Protein AF-A0A0Q7TC09-F1 (afdb_monomer_lite)

pLDDT: mean 82.03, std 20.46, range [34.38, 98.44]

Radius of gyration: 23.99 Å; chains: 1; bounding box: 70×62×37 Å

Sequence (111 aa):
MSHHWSTAVVAAWAIALPGLAQAEGWQYCLALSHAEQRAYVTNVAVERPGAEGAFSRLITEAGLEFDVVQCPRADDHLSLVVMRDYAMRYNNQVGMTVVRLPATGFAQAHR

Structure (mmCIF, N/CA/C/O backbone):
data_AF-A0A0Q7TC09-F1
#
_entry.id   AF-A0A0Q7TC09-F1
#
loop_
_atom_site.group_PDB
_atom_site.id
_atom_site.type_symbol
_atom_site.label_atom_id
_atom_site.label_alt_id
_atom_site.label_comp_id
_atom_site.label_asym_id
_atom_site.label_entity_id
_atom_site.label_seq_id
_atom_site.pdbx_PDB_ins_code
_atom_site.Cartn_x
_atom_site.Cartn_y
_atom_site.Cartn_z
_atom_site.occupancy
_atom_site.B_iso_or_equiv
_atom_site.auth_seq_id
_atom_site.auth_comp_id
_atom_site.auth_asym_id
_atom_site.auth_atom_id
_atom_site.pdbx_PDB_model_num
ATOM 1 N N . MET A 1 1 ? 60.690 48.846 -20.703 1.00 39.38 1 MET A N 1
ATOM 2 C CA . MET A 1 1 ? 59.712 48.613 -21.784 1.00 39.38 1 MET A CA 1
ATOM 3 C C . MET A 1 1 ? 59.244 47.173 -21.668 1.00 39.38 1 MET A C 1
ATOM 5 O O . MET A 1 1 ? 60.074 46.282 -21.741 1.00 39.38 1 MET A O 1
ATOM 9 N N . SER A 1 2 ? 57.954 47.020 -21.364 1.00 41.34 2 SER A N 1
ATOM 10 C CA . SER A 1 2 ? 57.070 45.865 -21.605 1.00 41.34 2 SER A CA 1
ATOM 11 C C . SER A 1 2 ? 57.551 44.461 -21.192 1.00 41.34 2 SER A C 1
ATOM 13 O O . SER A 1 2 ? 58.241 43.784 -21.944 1.00 41.34 2 SER A O 1
ATOM 15 N N . HIS A 1 3 ? 57.083 43.968 -20.040 1.00 39.66 3 HIS A N 1
ATOM 16 C CA . HIS A 1 3 ? 57.039 42.531 -19.752 1.00 39.66 3 HIS A CA 1
ATOM 17 C C . HIS A 1 3 ? 55.749 41.957 -20.351 1.00 39.66 3 HIS A C 1
ATOM 19 O O . HIS A 1 3 ? 54.652 42.382 -19.995 1.00 39.66 3 HIS A O 1
ATOM 25 N N . HIS A 1 4 ? 55.878 41.029 -21.296 1.00 51.50 4 HIS A N 1
ATOM 26 C CA . HIS A 1 4 ? 54.754 40.402 -21.986 1.00 51.50 4 HIS A CA 1
ATOM 27 C C . HIS A 1 4 ? 54.229 39.234 -21.139 1.00 51.50 4 HIS A C 1
ATOM 29 O O . HIS A 1 4 ? 54.839 38.167 -21.087 1.00 51.50 4 HIS A O 1
ATOM 35 N N . TRP A 1 5 ? 53.111 39.444 -20.445 1.00 48.00 5 TRP A N 1
ATOM 36 C CA . TRP A 1 5 ? 52.365 38.380 -19.777 1.00 48.00 5 TRP A CA 1
ATOM 37 C C . TRP A 1 5 ? 51.763 37.432 -20.819 1.00 48.00 5 TRP A C 1
ATOM 39 O O . TRP A 1 5 ? 50.906 37.833 -21.601 1.00 48.00 5 TRP A O 1
ATOM 49 N N . SER A 1 6 ? 52.199 36.171 -20.826 1.00 49.06 6 SER A N 1
ATOM 50 C CA . SER A 1 6 ? 51.513 35.092 -21.543 1.00 49.06 6 SER A CA 1
ATOM 51 C C . SER A 1 6 ? 50.675 34.306 -20.542 1.00 49.06 6 SER A C 1
ATOM 53 O O . SER A 1 6 ? 51.151 33.370 -19.906 1.00 49.06 6 SER A O 1
ATOM 55 N N . THR A 1 7 ? 49.425 34.720 -20.359 1.00 54.41 7 THR A N 1
ATOM 56 C CA . THR A 1 7 ? 48.413 33.939 -19.648 1.00 54.41 7 THR A CA 1
ATOM 57 C C . THR A 1 7 ? 47.880 32.863 -20.591 1.00 54.41 7 THR A C 1
ATOM 59 O O . THR A 1 7 ? 47.036 33.119 -21.446 1.00 54.41 7 THR A O 1
ATOM 62 N N . ALA A 1 8 ? 48.381 31.637 -20.451 1.00 53.41 8 ALA A N 1
ATOM 63 C CA . ALA A 1 8 ? 47.778 30.475 -21.091 1.00 53.41 8 ALA A CA 1
ATOM 64 C C . ALA A 1 8 ? 46.465 30.135 -20.365 1.00 53.41 8 ALA A C 1
ATOM 66 O O . ALA A 1 8 ? 46.467 29.520 -19.301 1.00 53.41 8 ALA A O 1
ATOM 67 N N . VAL A 1 9 ? 45.336 30.565 -20.927 1.00 57.56 9 VAL A N 1
ATOM 68 C CA . VAL 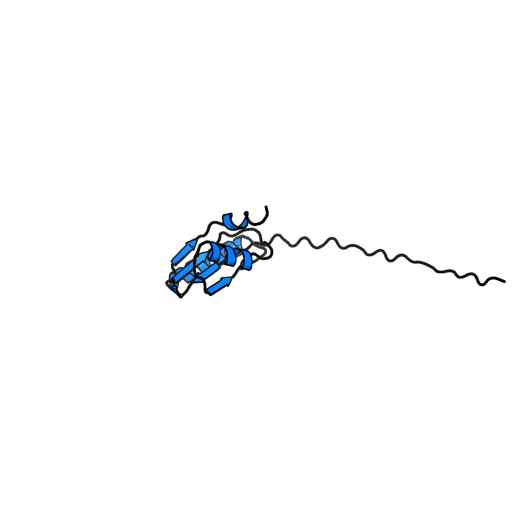A 1 9 ? 44.008 30.092 -20.521 1.00 57.56 9 VAL A CA 1
ATOM 69 C C . VAL A 1 9 ? 43.793 28.736 -21.187 1.00 57.56 9 VAL A C 1
ATOM 71 O O . VAL A 1 9 ? 43.439 28.667 -22.360 1.00 57.56 9 VAL A O 1
ATOM 74 N N . VAL A 1 10 ? 44.025 27.645 -20.457 1.00 58.75 10 VAL A N 1
ATOM 75 C CA . VAL A 1 10 ? 43.543 26.326 -20.882 1.00 58.75 10 VAL A CA 1
ATOM 76 C C . VAL A 1 10 ? 42.147 26.154 -20.299 1.00 58.75 10 VAL A C 1
ATOM 78 O O . VAL A 1 10 ? 41.972 25.968 -19.097 1.00 58.75 10 VAL A O 1
ATOM 81 N N . ALA A 1 11 ? 41.147 26.289 -21.168 1.00 60.06 11 ALA A N 1
ATOM 82 C CA . ALA A 1 11 ? 39.748 26.052 -20.859 1.00 60.06 11 ALA A CA 1
ATOM 83 C C . ALA A 1 11 ? 39.555 24.600 -20.391 1.00 60.06 11 ALA A C 1
ATOM 85 O O . ALA A 1 11 ? 39.752 23.655 -21.158 1.00 60.06 11 ALA A O 1
ATOM 86 N N . ALA A 1 12 ? 39.171 24.423 -19.128 1.00 59.38 12 ALA A N 1
ATOM 87 C CA . ALA A 1 12 ? 38.721 23.142 -18.610 1.00 59.38 12 ALA A CA 1
ATOM 88 C C . ALA A 1 12 ? 37.342 22.834 -19.209 1.00 59.38 12 ALA A C 1
ATOM 90 O O . ALA A 1 12 ? 36.338 23.442 -18.840 1.00 59.38 12 ALA A O 1
ATOM 91 N N . TRP A 1 13 ? 37.298 21.901 -20.158 1.00 60.00 13 TRP A N 1
ATOM 92 C CA . TRP A 1 13 ? 36.051 21.326 -20.647 1.00 60.00 13 TRP A CA 1
ATOM 93 C C . TRP A 1 13 ? 35.455 20.479 -19.524 1.00 60.00 13 T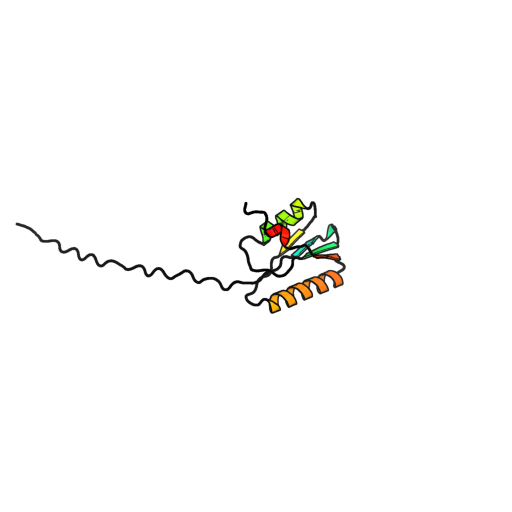RP A C 1
ATOM 95 O O . TRP A 1 13 ? 35.868 19.343 -19.300 1.00 60.00 13 TRP A O 1
ATOM 105 N N . ALA A 1 14 ? 34.503 21.046 -18.784 1.00 64.06 14 ALA A N 1
ATOM 106 C CA . ALA A 1 14 ? 33.639 20.264 -17.919 1.00 64.06 14 ALA A CA 1
ATOM 107 C C . ALA A 1 14 ? 32.833 19.322 -18.821 1.00 64.06 14 ALA A C 1
ATOM 109 O O . ALA A 1 14 ? 31.901 19.743 -19.507 1.00 64.06 14 ALA A O 1
ATOM 110 N N . ILE A 1 15 ? 33.234 18.052 -18.867 1.00 65.69 15 ILE A N 1
ATOM 111 C CA . ILE A 1 15 ? 32.422 16.990 -19.449 1.00 65.69 15 ILE A CA 1
ATOM 112 C C . ILE A 1 15 ? 31.167 16.929 -18.580 1.00 65.69 15 ILE A C 1
ATOM 114 O O . ILE A 1 15 ? 31.196 16.408 -17.466 1.00 65.69 15 ILE A O 1
ATOM 118 N N . ALA A 1 16 ? 30.079 17.525 -19.064 1.00 63.91 16 ALA A N 1
ATOM 119 C CA . ALA A 1 16 ? 28.757 17.294 -18.521 1.00 63.91 16 ALA A CA 1
ATOM 120 C C . ALA A 1 16 ? 28.448 15.813 -18.756 1.00 63.91 16 ALA A C 1
ATOM 122 O O . ALA A 1 16 ? 28.063 15.415 -19.855 1.00 63.91 16 ALA A O 1
ATOM 123 N N . LEU A 1 17 ? 28.701 14.983 -17.743 1.00 64.19 17 LEU A N 1
ATOM 124 C CA . LEU A 1 17 ? 28.199 13.619 -17.718 1.00 64.19 17 LEU A CA 1
ATOM 125 C C . LEU A 1 17 ? 26.673 13.738 -17.811 1.00 64.19 17 LEU A C 1
ATOM 127 O O . LEU A 1 17 ? 26.082 14.374 -16.931 1.00 64.19 17 LEU A O 1
ATOM 131 N N . PRO A 1 18 ? 26.021 13.205 -18.861 1.00 57.66 18 PRO A N 1
ATOM 132 C CA . PRO A 1 18 ? 24.573 13.121 -18.855 1.00 57.66 18 PRO A CA 1
ATOM 133 C C . PRO A 1 18 ? 24.190 12.366 -17.586 1.00 57.66 18 PRO A C 1
ATOM 135 O O . PRO A 1 18 ? 24.735 11.292 -17.314 1.00 57.66 18 PRO A O 1
ATOM 138 N N . GLY A 1 19 ? 23.331 12.988 -16.772 1.00 57.94 19 GLY A N 1
ATOM 139 C CA . GLY A 1 19 ? 22.815 12.378 -15.556 1.00 57.94 19 GLY A CA 1
ATOM 140 C C . GLY A 1 19 ? 22.366 10.970 -15.901 1.00 57.94 19 GLY A C 1
ATOM 141 O O . GLY A 1 19 ? 21.603 10.796 -16.851 1.00 57.94 19 GLY A O 1
ATOM 142 N N . LEU A 1 20 ? 22.919 9.982 -15.196 1.00 52.34 20 LEU A N 1
ATOM 143 C CA . LEU A 1 20 ? 22.499 8.595 -15.301 1.00 52.34 20 LEU A CA 1
ATOM 144 C C . LEU A 1 20 ? 20.979 8.607 -15.162 1.00 52.34 20 LEU A C 1
ATOM 146 O O . LEU A 1 20 ? 20.465 8.877 -14.077 1.00 52.34 20 LEU A O 1
ATOM 150 N N . ALA A 1 21 ? 20.275 8.416 -16.278 1.00 52.03 21 ALA A N 1
ATOM 151 C CA . ALA A 1 21 ? 18.852 8.168 -16.258 1.00 52.03 21 ALA A CA 1
ATOM 152 C C . ALA A 1 21 ? 18.692 6.973 -15.324 1.00 52.03 21 ALA A C 1
ATOM 154 O O . ALA A 1 21 ? 19.216 5.893 -15.607 1.00 52.03 21 ALA A O 1
ATOM 155 N N . GLN A 1 22 ? 18.111 7.219 -14.149 1.00 56.28 22 GLN A N 1
ATOM 156 C CA . GLN A 1 22 ? 17.838 6.153 -13.204 1.00 56.28 22 GLN A CA 1
ATOM 157 C C . GLN A 1 22 ? 17.016 5.120 -13.966 1.00 56.28 22 GLN A C 1
ATOM 159 O O . GLN A 1 22 ? 16.087 5.498 -14.685 1.00 56.28 22 GLN A O 1
ATOM 164 N N . ALA A 1 23 ? 17.397 3.845 -13.875 1.00 55.25 23 ALA A N 1
ATOM 165 C CA . ALA A 1 23 ? 16.520 2.782 -14.339 1.00 55.25 23 ALA A CA 1
ATOM 166 C C . ALA A 1 23 ? 15.133 3.059 -13.745 1.00 55.25 23 ALA A C 1
ATOM 168 O O . ALA A 1 23 ? 15.036 3.382 -12.559 1.00 55.25 23 ALA A O 1
ATOM 169 N N . GLU A 1 24 ? 14.094 3.051 -14.582 1.00 77.31 24 GLU A N 1
ATOM 170 C CA . GLU A 1 24 ? 12.729 3.261 -14.113 1.00 77.31 24 GLU A CA 1
ATOM 171 C C . GLU A 1 24 ? 12.398 2.130 -13.136 1.00 77.31 24 GLU A C 1
ATOM 173 O O . GLU A 1 24 ? 12.098 1.005 -13.537 1.00 77.31 24 GLU A O 1
ATOM 178 N N . GLY A 1 25 ? 12.542 2.420 -11.844 1.00 89.88 25 GLY A N 1
ATOM 179 C CA . GLY A 1 25 ? 12.207 1.498 -10.778 1.00 89.88 25 GLY A CA 1
ATOM 180 C C . GLY A 1 25 ? 10.701 1.287 -10.707 1.00 89.88 25 GLY A C 1
ATOM 181 O O . GLY A 1 25 ? 9.896 2.036 -11.267 1.00 89.88 25 GLY A O 1
ATOM 182 N N . TRP A 1 26 ? 10.306 0.269 -9.965 1.00 94.94 26 TRP A N 1
ATOM 183 C CA . TRP A 1 26 ? 8.921 -0.043 -9.658 1.00 94.94 26 TRP A CA 1
ATOM 184 C C . TRP A 1 26 ? 8.691 0.105 -8.167 1.00 94.94 26 TRP A C 1
ATOM 186 O O . TRP A 1 26 ? 9.575 -0.167 -7.358 1.00 94.94 26 TRP A O 1
ATOM 196 N N . GLN A 1 27 ? 7.482 0.503 -7.789 1.00 95.56 27 GLN A N 1
ATOM 197 C CA . GLN A 1 27 ? 7.088 0.632 -6.394 1.00 95.56 27 GLN A CA 1
ATOM 198 C C . GLN A 1 27 ? 5.617 0.282 -6.178 1.00 95.56 27 GLN A C 1
ATOM 200 O O . GLN A 1 27 ? 4.787 0.401 -7.081 1.00 95.56 27 GLN A O 1
ATOM 205 N N . TYR A 1 28 ? 5.277 -0.084 -4.949 1.00 96.31 28 TYR A N 1
ATOM 206 C CA . TYR A 1 28 ? 3.912 -0.022 -4.421 1.00 96.31 28 TYR A CA 1
ATOM 207 C C . TYR A 1 28 ? 3.962 0.659 -3.056 1.00 96.31 28 TYR A C 1
ATOM 209 O O . TYR A 1 28 ? 5.019 0.690 -2.434 1.00 96.31 28 TYR A O 1
ATOM 217 N N . CYS A 1 29 ? 2.837 1.180 -2.576 1.00 96.94 29 CYS A N 1
ATOM 218 C CA . CYS A 1 29 ? 2.728 1.697 -1.218 1.00 96.94 29 CYS A CA 1
ATOM 219 C C . CYS A 1 29 ? 1.744 0.862 -0.391 1.00 96.94 29 CYS A C 1
ATOM 221 O O . CYS A 1 29 ? 0.751 0.341 -0.909 1.00 96.94 29 CYS A O 1
ATOM 223 N N . LEU A 1 30 ? 2.056 0.732 0.895 1.00 97.06 30 LEU A N 1
ATOM 224 C CA . LEU A 1 30 ? 1.282 0.061 1.930 1.00 97.06 30 LEU A CA 1
ATOM 225 C C . LEU A 1 30 ? 1.132 1.026 3.106 1.00 97.06 30 LEU A C 1
ATOM 227 O O . LEU A 1 30 ? 2.127 1.584 3.562 1.00 97.06 30 LEU A O 1
ATOM 231 N N . ALA A 1 31 ? -0.083 1.178 3.617 1.00 97.56 31 ALA A N 1
ATOM 232 C CA . ALA A 1 31 ? -0.340 1.854 4.880 1.00 97.56 31 ALA A CA 1
ATOM 233 C C . ALA A 1 31 ? -1.059 0.909 5.833 1.00 97.56 31 ALA A C 1
ATOM 235 O O . ALA A 1 31 ? -1.984 0.203 5.425 1.00 97.56 31 ALA A O 1
ATOM 236 N N . LEU A 1 32 ? -0.628 0.889 7.089 1.00 97.12 32 LEU A N 1
ATOM 237 C CA . LEU A 1 32 ? -1.212 0.043 8.125 1.00 97.12 32 LEU A CA 1
ATOM 238 C C . LEU A 1 32 ? -2.009 0.894 9.100 1.00 97.12 32 LEU A C 1
ATOM 240 O O . LEU A 1 32 ? -1.535 1.944 9.510 1.00 97.12 32 LEU A O 1
ATOM 244 N N . SER A 1 33 ? -3.188 0.415 9.475 1.00 96.62 33 SER A N 1
ATOM 245 C CA . SER A 1 33 ? -4.029 0.969 10.530 1.00 96.62 33 SER A CA 1
ATOM 246 C C . SER A 1 33 ? -4.345 -0.139 11.517 1.00 96.62 33 SER A C 1
ATOM 248 O O . SER A 1 33 ? -5.234 -0.959 11.278 1.00 96.62 33 SER A O 1
ATOM 250 N N . HIS A 1 34 ? -3.588 -0.219 12.607 1.00 95.06 34 HIS A N 1
ATOM 251 C CA . HIS A 1 34 ? -3.792 -1.251 13.623 1.00 95.06 34 HIS A CA 1
ATOM 252 C C . HIS A 1 34 ? -5.101 -1.019 14.386 1.00 95.06 34 HIS A C 1
ATOM 254 O O . HIS A 1 34 ? -5.776 -1.985 14.733 1.00 95.06 34 HIS A O 1
ATOM 260 N N . ALA A 1 35 ? -5.492 0.246 14.583 1.00 95.12 35 ALA A N 1
ATOM 261 C CA . ALA A 1 35 ? -6.758 0.614 15.215 1.00 95.12 35 ALA A CA 1
ATOM 262 C C . ALA A 1 35 ? -7.976 0.114 14.419 1.00 95.12 35 ALA A C 1
ATOM 264 O O . ALA A 1 35 ? -8.921 -0.407 15.008 1.00 95.12 35 ALA A O 1
ATOM 265 N N . GLU A 1 36 ? -7.940 0.221 13.086 1.00 95.88 36 GLU A N 1
ATOM 266 C CA . GLU A 1 36 ? -9.023 -0.260 12.214 1.00 95.88 36 GLU A CA 1
ATOM 267 C C . GLU A 1 36 ? -8.809 -1.688 11.695 1.00 95.88 36 GLU A C 1
ATOM 269 O O . GLU A 1 36 ? -9.649 -2.208 10.959 1.00 95.88 36 GLU A O 1
ATOM 274 N N . GLN A 1 37 ? -7.682 -2.315 12.040 1.00 97.38 37 GLN A N 1
ATOM 275 C CA . GLN A 1 37 ? -7.237 -3.600 11.500 1.00 97.38 37 GLN A CA 1
ATOM 276 C C . GLN A 1 37 ? -7.244 -3.617 9.961 1.00 97.38 37 GLN A C 1
ATOM 278 O O . GLN A 1 37 ? -7.766 -4.542 9.335 1.00 97.38 37 GLN A O 1
ATOM 283 N N . ARG A 1 38 ? -6.693 -2.575 9.326 1.00 97.56 38 ARG A N 1
ATOM 284 C CA . ARG A 1 38 ? -6.695 -2.404 7.863 1.00 97.56 38 ARG A CA 1
ATOM 285 C C . ARG A 1 38 ? -5.304 -2.199 7.288 1.00 97.56 38 ARG A C 1
ATOM 287 O O . ARG A 1 38 ? -4.475 -1.493 7.853 1.00 97.56 38 ARG A O 1
ATOM 294 N N . ALA A 1 39 ? -5.077 -2.799 6.125 1.00 97.69 39 ALA A N 1
ATOM 295 C CA . ALA A 1 39 ? -3.872 -2.632 5.326 1.00 97.69 39 ALA A CA 1
ATOM 296 C C . ALA A 1 39 ? -4.253 -2.083 3.945 1.00 97.69 39 ALA A C 1
ATOM 298 O O . ALA A 1 39 ? -4.809 -2.805 3.114 1.00 97.69 39 ALA A O 1
ATOM 299 N N . TYR A 1 40 ? -3.965 -0.809 3.699 1.00 97.25 40 TYR A N 1
ATOM 300 C CA . TYR A 1 40 ? -4.258 -0.124 2.442 1.00 97.25 40 TYR A CA 1
ATOM 301 C C . TYR A 1 40 ? -3.100 -0.305 1.464 1.00 97.25 40 TYR A C 1
ATOM 303 O O . TYR A 1 40 ? -1.976 0.076 1.774 1.00 97.25 40 TYR A O 1
ATOM 311 N N . VAL A 1 41 ? -3.352 -0.884 0.289 1.00 96.88 41 VAL A N 1
ATOM 312 C CA . VAL A 1 41 ? -2.301 -1.289 -0.660 1.00 96.88 41 VAL A CA 1
ATOM 313 C C . VAL A 1 41 ? -2.579 -0.749 -2.056 1.00 96.88 41 VAL A C 1
ATOM 315 O O . VAL A 1 41 ? -3.687 -0.895 -2.572 1.00 96.88 41 VAL A O 1
ATOM 318 N N . THR A 1 42 ? -1.568 -0.172 -2.705 1.00 95.62 42 THR A N 1
ATOM 319 C CA . THR A 1 42 ? -1.662 0.270 -4.104 1.00 95.62 42 THR A CA 1
ATOM 320 C C . THR A 1 42 ? -1.292 -0.842 -5.083 1.00 95.62 42 THR A C 1
ATOM 322 O O . THR A 1 42 ? -0.671 -1.852 -4.742 1.00 95.62 42 THR A O 1
ATOM 325 N N . ASN A 1 43 ? -1.605 -0.633 -6.360 1.00 94.31 43 ASN A N 1
ATOM 326 C CA . ASN A 1 43 ? -0.972 -1.411 -7.421 1.00 94.31 43 ASN A CA 1
ATOM 327 C C . ASN A 1 43 ? 0.530 -1.100 -7.520 1.00 94.31 43 ASN A C 1
ATOM 329 O O . ASN A 1 43 ? 0.974 -0.039 -7.072 1.00 94.31 43 ASN A O 1
ATOM 333 N N . VAL A 1 44 ? 1.286 -2.031 -8.113 1.00 94.50 44 VAL A N 1
ATOM 334 C CA . VAL A 1 44 ? 2.664 -1.761 -8.538 1.00 94.50 44 VAL A CA 1
ATOM 335 C C . VAL A 1 44 ? 2.608 -0.751 -9.682 1.00 94.50 44 VAL A C 1
ATOM 337 O O . VAL A 1 44 ? 1.772 -0.873 -10.580 1.00 94.50 44 VAL A O 1
ATOM 340 N N . ALA A 1 45 ? 3.453 0.267 -9.613 1.00 92.56 45 ALA A N 1
ATOM 341 C CA . ALA A 1 45 ? 3.553 1.340 -10.589 1.00 92.56 45 ALA A CA 1
ATOM 342 C C . ALA A 1 45 ? 5.010 1.793 -10.715 1.00 92.56 45 ALA A C 1
ATOM 344 O O . ALA A 1 45 ? 5.849 1.423 -9.894 1.00 92.56 45 ALA A O 1
ATOM 345 N N . VAL A 1 46 ? 5.297 2.611 -11.724 1.00 92.56 46 VAL A N 1
ATOM 346 C CA . VAL A 1 46 ? 6.614 3.236 -11.884 1.00 92.56 46 VAL A CA 1
ATOM 347 C C . VAL A 1 46 ? 6.958 4.056 -10.634 1.00 92.56 46 VAL A C 1
ATOM 349 O O . VAL A 1 46 ? 6.092 4.716 -10.035 1.00 92.56 46 VAL A O 1
ATOM 352 N N . GLU A 1 47 ? 8.219 3.981 -10.21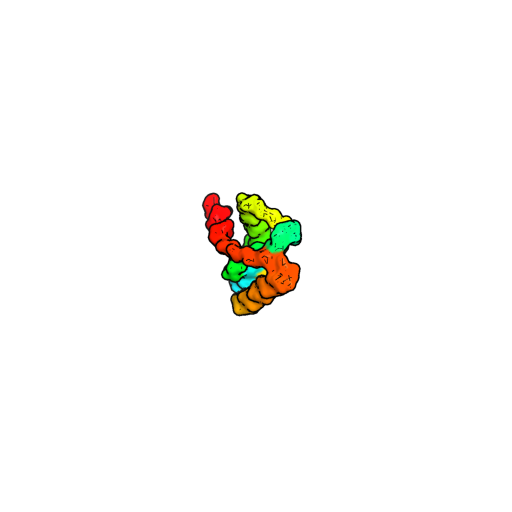7 1.00 92.31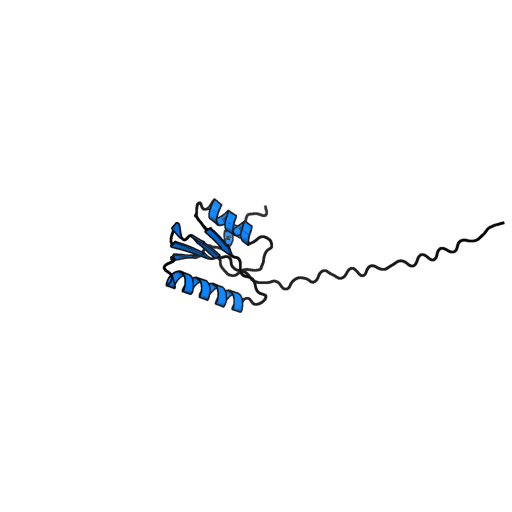 47 GLU A N 1
ATOM 353 C CA . GLU A 1 47 ? 8.758 4.760 -9.113 1.00 92.31 47 GLU A CA 1
ATOM 354 C C . GLU A 1 47 ? 8.566 6.254 -9.371 1.00 92.31 47 GLU A C 1
ATOM 356 O O . GLU A 1 47 ? 8.752 6.766 -10.474 1.00 92.31 47 GLU A O 1
ATOM 361 N N . ARG A 1 48 ? 8.167 6.971 -8.322 1.00 88.81 48 ARG A N 1
ATOM 362 C CA . ARG A 1 48 ? 8.004 8.419 -8.357 1.00 88.81 48 ARG A CA 1
ATOM 363 C C . ARG A 1 48 ? 8.566 9.033 -7.085 1.00 88.81 48 ARG A C 1
ATOM 365 O O . ARG A 1 48 ? 8.254 8.537 -5.996 1.00 88.81 48 ARG A O 1
ATOM 372 N N . PRO A 1 49 ? 9.324 10.136 -7.194 1.00 89.31 49 PRO A N 1
ATOM 373 C CA . PRO A 1 49 ? 9.762 10.893 -6.032 1.00 89.31 49 PRO A CA 1
ATOM 374 C C . PRO A 1 49 ? 8.576 11.290 -5.145 1.00 89.31 49 PRO A C 1
ATOM 376 O O . PRO A 1 49 ? 7.521 11.683 -5.639 1.00 89.31 49 PRO A O 1
ATOM 379 N N . GLY A 1 50 ? 8.743 11.179 -3.826 1.00 90.06 50 GLY A N 1
ATOM 380 C CA . GLY A 1 50 ? 7.721 11.599 -2.860 1.00 90.06 50 GLY A CA 1
ATOM 381 C C . GLY A 1 50 ? 6.481 10.699 -2.768 1.00 90.06 50 GLY A C 1
ATOM 382 O O . GLY A 1 50 ? 5.470 11.133 -2.218 1.00 90.06 50 GLY A O 1
ATOM 383 N N . ALA A 1 51 ? 6.536 9.460 -3.273 1.00 91.62 51 ALA A N 1
ATOM 384 C CA . ALA A 1 51 ? 5.402 8.530 -3.252 1.00 91.62 51 ALA A CA 1
ATOM 385 C C . ALA A 1 51 ? 4.806 8.293 -1.856 1.00 91.62 51 ALA A C 1
ATOM 387 O O . ALA A 1 51 ? 3.587 8.233 -1.728 1.00 91.62 51 ALA A O 1
ATOM 388 N N . GLU A 1 52 ? 5.647 8.220 -0.823 1.00 93.19 52 GLU A N 1
ATOM 389 C CA . GLU A 1 52 ? 5.212 8.038 0.565 1.00 93.19 52 GLU A CA 1
ATOM 390 C C . GLU A 1 52 ? 4.334 9.199 1.038 1.00 93.19 52 GLU A C 1
ATOM 392 O O . GLU A 1 52 ? 3.180 8.988 1.393 1.00 93.19 52 GLU A O 1
ATOM 397 N N . GLY A 1 53 ? 4.824 10.439 0.937 1.00 94.00 53 GLY A N 1
ATOM 398 C CA . GLY A 1 53 ? 4.050 11.623 1.319 1.00 94.00 53 GLY A CA 1
ATOM 399 C C . GLY A 1 53 ? 2.788 11.812 0.474 1.00 94.00 53 GLY A C 1
ATOM 400 O 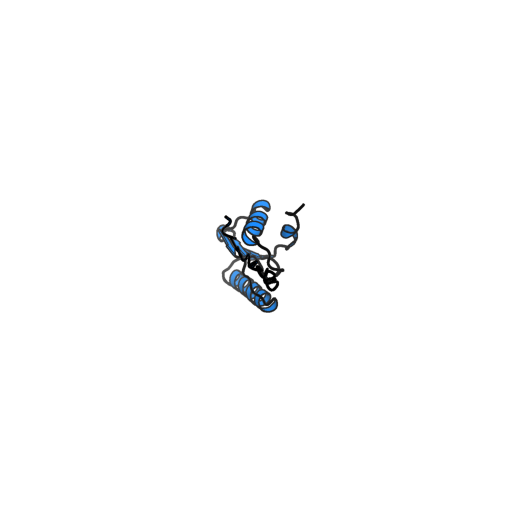O . GLY A 1 53 ? 1.743 12.198 0.996 1.00 94.00 53 GLY A O 1
ATOM 401 N N . ALA A 1 54 ? 2.854 11.497 -0.824 1.00 92.81 54 ALA A N 1
ATOM 402 C CA . ALA A 1 54 ? 1.684 11.530 -1.696 1.00 92.81 54 ALA A CA 1
ATOM 403 C C . ALA A 1 54 ? 0.623 10.498 -1.279 1.00 92.81 54 ALA A C 1
ATOM 405 O O . ALA A 1 54 ? -0.567 10.802 -1.313 1.00 92.81 54 ALA A O 1
ATOM 406 N N . PHE A 1 55 ? 1.041 9.299 -0.868 1.00 94.00 55 PHE A N 1
ATOM 407 C CA . PHE A 1 55 ? 0.123 8.255 -0.425 1.00 94.00 55 PHE A CA 1
ATOM 408 C C . PHE A 1 55 ? -0.460 8.546 0.958 1.00 94.00 55 PHE A C 1
ATOM 410 O O . PHE A 1 55 ? -1.672 8.436 1.125 1.00 94.00 55 PHE A O 1
ATOM 417 N N . SER A 1 56 ? 0.360 9.003 1.909 1.00 94.56 56 SER A N 1
ATOM 418 C CA . SER A 1 56 ? -0.103 9.482 3.217 1.00 94.56 56 SER A CA 1
ATOM 419 C C . SER A 1 56 ? -1.197 10.533 3.055 1.00 94.56 56 SER A C 1
ATOM 421 O O . SER A 1 56 ? -2.274 10.408 3.630 1.00 94.56 56 SER A O 1
ATOM 423 N N . ARG A 1 57 ? -0.962 11.530 2.191 1.00 93.44 57 ARG A N 1
ATOM 424 C CA . ARG A 1 57 ? -1.940 12.583 1.915 1.00 93.44 57 ARG A CA 1
ATOM 425 C C . ARG A 1 57 ? -3.234 12.041 1.311 1.00 93.44 57 ARG A C 1
ATOM 427 O O . ARG A 1 57 ? -4.297 12.447 1.753 1.00 93.44 57 ARG A O 1
ATOM 434 N N . LEU A 1 58 ? -3.159 11.108 0.362 1.00 90.94 58 LEU A N 1
ATOM 435 C CA . LEU A 1 58 ? -4.339 10.471 -0.234 1.00 90.94 58 LEU A CA 1
ATOM 436 C C . LEU A 1 58 ? -5.197 9.750 0.815 1.00 90.94 58 LEU A C 1
ATOM 438 O O . LEU A 1 58 ? -6.419 9.868 0.790 1.00 90.94 58 LEU A O 1
ATOM 442 N N . ILE A 1 59 ? -4.569 9.011 1.733 1.00 92.25 59 ILE A N 1
ATOM 443 C CA . ILE A 1 59 ? -5.278 8.291 2.798 1.00 92.25 59 ILE A CA 1
ATOM 444 C C . ILE A 1 59 ? -5.919 9.282 3.780 1.00 92.25 59 ILE A C 1
ATOM 446 O O . ILE A 1 59 ? -7.103 9.147 4.089 1.00 92.25 59 ILE A O 1
ATOM 450 N N . THR A 1 60 ? -5.188 10.325 4.189 1.00 92.94 60 THR A N 1
ATOM 451 C CA . THR A 1 60 ? -5.723 11.393 5.048 1.00 92.94 60 THR A CA 1
ATOM 452 C C . THR A 1 60 ? -6.880 12.147 4.386 1.00 92.94 60 THR A C 1
ATOM 454 O O . THR A 1 60 ? -7.906 12.369 5.021 1.00 92.94 60 THR A O 1
ATOM 457 N N . GLU A 1 61 ? -6.754 12.520 3.110 1.00 91.00 61 GLU A N 1
ATOM 458 C CA . GLU A 1 61 ? -7.809 13.199 2.341 1.00 91.00 61 GLU A CA 1
ATOM 459 C C . GLU A 1 61 ? -9.064 12.318 2.188 1.00 91.00 61 GLU A C 1
ATOM 461 O O . GLU A 1 61 ? -10.177 12.837 2.120 1.00 91.00 61 GLU A O 1
ATOM 466 N N . ALA A 1 62 ? -8.906 10.990 2.190 1.00 89.69 62 ALA A N 1
ATOM 467 C CA . ALA A 1 62 ? -10.009 10.030 2.209 1.00 89.69 62 ALA A CA 1
ATOM 468 C C . ALA A 1 62 ? -10.627 9.812 3.608 1.00 89.69 62 ALA A C 1
ATOM 470 O O . ALA A 1 62 ? -11.568 9.027 3.732 1.00 89.69 62 ALA A O 1
ATOM 471 N N . GLY A 1 63 ? -10.120 10.483 4.650 1.00 91.25 63 GLY A N 1
ATOM 472 C CA . GLY A 1 63 ? -10.584 10.333 6.032 1.00 91.25 63 GLY A CA 1
ATOM 473 C C . GLY A 1 63 ? -10.278 8.962 6.636 1.00 91.25 63 GLY A C 1
ATOM 474 O O . GLY A 1 63 ? -11.016 8.499 7.502 1.00 91.25 63 GLY A O 1
ATOM 475 N N . LEU A 1 64 ? -9.240 8.290 6.137 1.00 92.62 64 LEU A N 1
ATOM 476 C CA . LEU A 1 64 ? -8.810 6.979 6.608 1.00 92.62 64 LEU A CA 1
ATOM 477 C C . LEU A 1 64 ? -7.654 7.147 7.602 1.00 92.62 64 LEU A C 1
ATOM 479 O O . LEU A 1 64 ? -6.692 7.866 7.332 1.00 92.62 64 LEU A O 1
ATOM 483 N N . GLU A 1 65 ? -7.725 6.452 8.732 1.00 93.25 65 GLU A N 1
ATOM 484 C CA . GLU A 1 65 ? -6.657 6.447 9.736 1.00 93.25 65 GLU A CA 1
ATOM 485 C C . GLU A 1 65 ? -5.542 5.470 9.347 1.00 93.25 65 GLU A C 1
ATOM 487 O O . GLU A 1 65 ? -5.818 4.377 8.841 1.00 93.25 65 GLU A O 1
ATOM 492 N N . PHE A 1 66 ? -4.283 5.828 9.611 1.00 95.69 66 PHE A N 1
ATOM 493 C CA . PHE A 1 66 ? -3.120 4.953 9.431 1.00 95.69 66 PHE A CA 1
ATOM 494 C C . PHE A 1 66 ? -1.977 5.335 10.386 1.00 95.69 66 PHE A C 1
ATOM 496 O O . PHE A 1 66 ? -1.819 6.495 10.750 1.00 95.69 66 PHE A O 1
ATOM 503 N N . ASP A 1 67 ? -1.145 4.358 10.746 1.00 94.94 67 ASP A N 1
ATOM 504 C CA . ASP A 1 67 ? 0.000 4.521 11.646 1.00 94.94 67 ASP A CA 1
ATOM 505 C C . ASP A 1 67 ? 1.298 4.806 10.883 1.00 94.94 67 ASP A C 1
ATOM 507 O O . ASP A 1 67 ? 2.118 5.628 11.287 1.00 94.94 67 ASP A O 1
A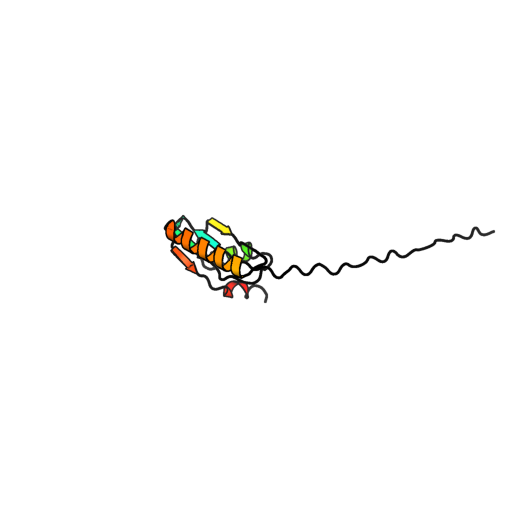TOM 511 N N . VAL A 1 68 ? 1.515 4.086 9.779 1.00 92.50 68 VAL A N 1
ATOM 512 C CA . VAL A 1 68 ? 2.752 4.158 8.996 1.00 92.50 68 VAL A CA 1
ATOM 513 C C . VAL A 1 68 ? 2.485 3.872 7.527 1.00 92.50 68 VAL A C 1
ATOM 515 O O . VAL A 1 68 ? 1.690 2.988 7.198 1.00 92.50 68 VAL A O 1
ATOM 518 N N . VAL A 1 69 ? 3.191 4.593 6.655 1.00 95.94 69 VAL A N 1
ATOM 519 C CA . VAL A 1 69 ? 3.290 4.290 5.227 1.00 95.94 69 VAL A CA 1
ATOM 520 C C . VAL A 1 69 ? 4.663 3.715 4.918 1.00 95.94 69 VAL A C 1
ATOM 522 O O . VAL A 1 69 ? 5.675 4.178 5.430 1.00 95.94 69 VAL A O 1
ATOM 525 N N . GLN A 1 70 ? 4.693 2.711 4.052 1.00 95.12 70 GLN A N 1
ATOM 526 C CA . GLN A 1 70 ? 5.908 2.182 3.452 1.00 95.12 70 GLN A CA 1
ATOM 527 C C . GLN A 1 70 ? 5.703 2.093 1.944 1.00 95.12 70 GLN A C 1
ATOM 529 O O . GLN A 1 70 ? 4.684 1.565 1.495 1.00 95.12 70 GLN A O 1
ATOM 534 N N . CYS A 1 71 ? 6.675 2.555 1.157 1.00 96.00 71 CYS A N 1
ATOM 535 C CA . CYS A 1 71 ? 6.656 2.407 -0.299 1.00 96.00 71 CYS A CA 1
ATOM 536 C C . CYS A 1 71 ? 7.883 1.625 -0.792 1.00 96.00 71 CYS A C 1
ATOM 538 O O . CYS A 1 71 ? 8.870 2.248 -1.197 1.00 96.00 71 CYS A O 1
ATOM 540 N N . PRO A 1 72 ? 7.865 0.277 -0.725 1.00 95.94 72 PRO A N 1
ATOM 541 C CA . PRO A 1 72 ? 8.945 -0.555 -1.245 1.00 95.94 72 PRO A CA 1
ATOM 542 C C . PRO A 1 72 ? 9.216 -0.300 -2.728 1.00 95.94 72 PRO A C 1
ATOM 544 O O . PRO A 1 72 ? 8.287 -0.059 -3.501 1.00 95.94 72 PRO A O 1
ATOM 547 N N . ARG A 1 73 ? 10.494 -0.395 -3.110 1.00 95.25 73 ARG A N 1
ATOM 548 C CA . ARG A 1 73 ? 11.005 -0.145 -4.465 1.00 95.25 73 ARG A CA 1
ATOM 549 C C . ARG A 1 73 ? 11.939 -1.260 -4.911 1.00 95.25 73 ARG A C 1
ATOM 551 O O . ARG A 1 73 ? 12.616 -1.845 -4.066 1.00 95.25 73 ARG A O 1
ATOM 558 N N . ALA A 1 74 ? 12.005 -1.511 -6.212 1.00 94.06 74 ALA A N 1
ATOM 559 C CA . ALA A 1 74 ? 13.077 -2.279 -6.844 1.00 94.06 74 ALA A CA 1
ATOM 560 C C . ALA A 1 74 ? 13.065 -2.077 -8.359 1.00 94.06 74 ALA A C 1
ATOM 562 O O . ALA A 1 74 ? 12.071 -1.643 -8.937 1.00 94.06 74 ALA A O 1
ATOM 563 N N . ASP A 1 75 ? 14.161 -2.471 -8.993 1.00 94.06 75 ASP A N 1
ATOM 564 C CA . ASP A 1 75 ? 14.359 -2.320 -10.435 1.00 94.06 75 ASP A CA 1
ATOM 565 C C . ASP A 1 75 ? 13.495 -3.294 -11.258 1.00 94.06 75 ASP A C 1
ATOM 567 O O . ASP A 1 75 ? 13.182 -3.032 -12.417 1.00 94.06 75 ASP A O 1
ATOM 571 N N . ASP A 1 76 ? 13.078 -4.418 -10.664 1.00 92.31 76 ASP A N 1
ATOM 572 C CA . ASP A 1 76 ? 12.292 -5.463 -11.326 1.00 92.31 76 ASP A CA 1
ATOM 573 C C . ASP A 1 76 ? 10.815 -5.448 -10.898 1.00 92.31 76 ASP A C 1
ATOM 575 O O . ASP A 1 76 ? 10.471 -5.610 -9.721 1.00 92.31 76 ASP A O 1
ATOM 579 N N . HIS A 1 77 ? 9.921 -5.324 -11.882 1.00 94.25 77 HIS A N 1
ATOM 580 C CA . HIS A 1 77 ? 8.473 -5.310 -11.667 1.00 94.25 77 HIS A CA 1
ATOM 581 C C . HIS A 1 77 ? 7.972 -6.596 -11.000 1.00 94.25 77 HIS A C 1
ATOM 583 O O . HIS A 1 77 ? 7.123 -6.542 -10.106 1.00 94.25 77 HIS A O 1
ATOM 589 N N . LEU A 1 78 ? 8.474 -7.761 -11.426 1.00 95.75 78 LEU A N 1
ATOM 590 C CA . LEU A 1 78 ? 7.987 -9.048 -10.930 1.00 95.75 78 LEU A CA 1
ATOM 591 C C . LEU A 1 78 ? 8.306 -9.224 -9.442 1.00 95.75 78 LEU A C 1
ATOM 593 O O . LEU A 1 78 ? 7.445 -9.651 -8.672 1.00 95.75 78 LEU A O 1
ATOM 597 N N . SER A 1 79 ? 9.504 -8.825 -9.026 1.00 94.75 79 SER A N 1
ATOM 598 C CA . SER A 1 79 ? 9.924 -8.808 -7.627 1.00 94.75 79 SER A CA 1
ATOM 599 C C . SER A 1 79 ? 8.972 -7.968 -6.772 1.00 94.75 79 SER A C 1
ATOM 601 O O . SER A 1 79 ? 8.535 -8.425 -5.715 1.00 94.75 79 SER A O 1
ATOM 603 N N . LEU A 1 80 ? 8.542 -6.797 -7.257 1.00 95.88 80 LEU A N 1
ATOM 604 C CA . LEU A 1 80 ? 7.579 -5.941 -6.546 1.00 95.88 80 LEU A CA 1
ATOM 605 C C . LEU A 1 80 ? 6.186 -6.545 -6.477 1.00 95.88 80 LEU A C 1
ATOM 607 O O . LEU A 1 80 ? 5.527 -6.429 -5.444 1.00 95.88 80 LEU A O 1
ATOM 611 N N . VAL A 1 81 ? 5.741 -7.221 -7.536 1.00 96.94 81 VAL A N 1
ATOM 612 C CA . VAL A 1 81 ? 4.474 -7.964 -7.515 1.00 96.94 81 VAL A CA 1
ATOM 613 C C . VAL A 1 81 ? 4.520 -9.055 -6.446 1.00 96.94 81 VAL A C 1
ATOM 615 O O . VAL A 1 81 ? 3.610 -9.134 -5.620 1.00 96.94 81 VAL A O 1
ATOM 618 N N . VAL A 1 82 ? 5.598 -9.843 -6.398 1.00 98.06 82 VAL A N 1
ATOM 619 C CA . VAL A 1 82 ? 5.774 -10.910 -5.400 1.00 98.06 82 VAL A CA 1
ATOM 620 C C . VAL A 1 82 ? 5.828 -10.341 -3.981 1.00 98.06 82 VAL A C 1
ATOM 622 O O . VAL A 1 82 ? 5.143 -10.857 -3.094 1.00 98.06 82 VAL A O 1
ATOM 625 N N . MET A 1 83 ? 6.590 -9.266 -3.759 1.00 97.50 83 MET A N 1
ATOM 626 C CA . MET A 1 83 ? 6.688 -8.596 -2.456 1.00 97.50 83 MET A CA 1
ATOM 627 C C . MET A 1 83 ? 5.337 -8.042 -1.997 1.00 97.50 83 MET A C 1
ATOM 629 O O . MET A 1 83 ? 4.932 -8.282 -0.858 1.00 97.50 83 MET A O 1
ATOM 633 N N . ARG A 1 84 ? 4.601 -7.366 -2.886 1.00 97.81 84 ARG A N 1
ATOM 634 C CA . ARG A 1 84 ? 3.264 -6.839 -2.591 1.00 97.81 84 ARG A CA 1
ATOM 635 C C . ARG A 1 84 ? 2.301 -7.959 -2.225 1.00 97.81 84 ARG A C 1
ATOM 637 O O . ARG A 1 84 ? 1.621 -7.881 -1.206 1.00 97.81 84 ARG A O 1
ATOM 644 N N . ASP A 1 85 ? 2.250 -9.013 -3.031 1.00 98.25 85 ASP A N 1
ATOM 645 C CA . ASP A 1 85 ? 1.320 -10.120 -2.817 1.00 98.25 85 ASP A CA 1
ATOM 646 C C . ASP A 1 85 ? 1.681 -10.920 -1.552 1.00 98.25 85 ASP A C 1
ATOM 648 O O . ASP A 1 85 ? 0.800 -11.435 -0.858 1.00 98.25 85 ASP A O 1
ATOM 652 N N . TYR A 1 86 ? 2.968 -11.005 -1.203 1.00 98.19 86 TYR A N 1
ATOM 653 C CA . TYR A 1 86 ? 3.404 -11.511 0.097 1.00 98.19 86 TYR A CA 1
ATOM 654 C C . TYR A 1 86 ? 2.924 -10.613 1.242 1.00 98.19 86 TYR A C 1
ATOM 656 O O . TYR A 1 86 ? 2.293 -11.116 2.168 1.00 98.19 86 TYR A O 1
ATOM 664 N N . ALA A 1 87 ? 3.136 -9.296 1.161 1.00 97.69 87 ALA A N 1
ATOM 665 C CA . ALA A 1 87 ? 2.688 -8.352 2.184 1.00 97.69 87 ALA A CA 1
ATOM 666 C C . ALA A 1 87 ? 1.166 -8.409 2.388 1.00 97.69 87 ALA A C 1
ATOM 668 O O . ALA A 1 87 ? 0.693 -8.419 3.523 1.00 97.69 87 ALA A O 1
ATOM 669 N N . MET A 1 88 ? 0.389 -8.519 1.309 1.00 98.06 88 MET A N 1
ATOM 670 C CA . MET A 1 88 ? -1.063 -8.696 1.374 1.00 98.06 88 MET A CA 1
ATOM 671 C C . MET A 1 88 ? -1.456 -10.012 2.060 1.00 98.06 88 MET A C 1
ATOM 673 O O . MET A 1 88 ? -2.352 -10.031 2.902 1.00 98.06 88 MET A O 1
ATOM 677 N N . ARG A 1 89 ? -0.798 -11.129 1.723 1.00 98.44 89 ARG A N 1
ATOM 678 C CA . ARG A 1 89 ? -1.061 -12.423 2.375 1.00 98.44 89 ARG A CA 1
ATOM 679 C C . ARG A 1 89 ? -0.709 -12.389 3.857 1.00 98.44 89 ARG A C 1
ATOM 681 O O . ARG A 1 89 ? -1.524 -12.822 4.663 1.00 98.44 89 ARG A O 1
ATOM 688 N N . TYR A 1 90 ? 0.451 -11.839 4.206 1.00 98.06 90 TYR A N 1
ATOM 689 C CA . TYR A 1 90 ? 0.890 -11.706 5.590 1.00 98.06 90 TYR A CA 1
ATOM 690 C C . TYR A 1 90 ? -0.087 -10.857 6.411 1.00 98.06 90 TYR A C 1
ATOM 692 O O . TYR A 1 90 ? -0.522 -11.289 7.472 1.00 98.06 90 TYR A O 1
ATOM 700 N N . ASN A 1 91 ? -0.512 -9.701 5.890 1.00 97.69 91 ASN A N 1
ATOM 701 C CA . ASN A 1 91 ? -1.480 -8.837 6.571 1.00 97.69 91 ASN A CA 1
ATOM 702 C C . ASN A 1 91 ? -2.814 -9.555 6.829 1.00 97.69 91 ASN A C 1
ATOM 704 O O . ASN A 1 91 ? -3.307 -9.528 7.953 1.00 97.69 91 ASN A O 1
ATOM 708 N N . ASN A 1 92 ? -3.347 -10.284 5.841 1.00 97.94 92 ASN A N 1
ATOM 709 C CA . ASN A 1 92 ? -4.535 -11.117 6.060 1.00 97.94 92 ASN A CA 1
ATOM 710 C C . ASN A 1 92 ? -4.304 -12.198 7.134 1.00 97.94 92 ASN A C 1
ATOM 712 O O . ASN A 1 92 ? -5.184 -12.446 7.953 1.00 97.94 92 ASN A O 1
ATOM 716 N N . GLN A 1 93 ? -3.129 -12.839 7.156 1.00 98.31 93 GLN A N 1
ATOM 717 C CA . GLN A 1 93 ? -2.795 -13.875 8.145 1.00 98.31 93 GLN A CA 1
ATOM 718 C C . GLN A 1 93 ? -2.731 -13.335 9.576 1.00 98.31 93 GLN A C 1
ATOM 720 O O . GLN A 1 93 ? -3.110 -14.046 10.502 1.00 98.31 93 GLN A O 1
ATOM 725 N N . VAL A 1 94 ? -2.285 -12.090 9.761 1.00 97.12 94 VAL A N 1
ATOM 726 C CA . VAL A 1 94 ? -2.229 -11.440 11.081 1.00 97.12 94 VAL A CA 1
ATOM 727 C C . VAL A 1 94 ? -3.525 -10.706 11.449 1.00 97.12 94 VAL A C 1
ATOM 729 O O . VAL A 1 94 ? -3.551 -9.947 12.412 1.00 97.12 94 VAL A O 1
ATOM 732 N N . GLY A 1 95 ? -4.615 -10.950 10.712 1.00 97.62 95 GLY A N 1
ATOM 733 C CA . GLY A 1 95 ? -5.954 -10.455 11.042 1.00 97.62 95 GLY A CA 1
ATOM 734 C C . GLY A 1 95 ? -6.292 -9.068 10.493 1.00 97.62 95 GLY A C 1
ATOM 735 O O . GLY A 1 95 ? -7.311 -8.502 10.878 1.00 97.62 95 GLY A O 1
ATOM 736 N N . MET A 1 96 ? -5.477 -8.522 9.589 1.00 98.12 96 MET A N 1
ATOM 737 C CA . MET A 1 96 ? -5.760 -7.248 8.929 1.00 98.12 96 MET A CA 1
ATOM 738 C C . MET A 1 96 ? -6.639 -7.465 7.695 1.00 98.12 96 MET A C 1
ATOM 740 O O . MET A 1 96 ? -6.388 -8.352 6.880 1.00 98.12 96 MET A O 1
ATOM 744 N N . THR A 1 97 ? -7.619 -6.592 7.492 1.00 98.00 97 THR A N 1
ATOM 745 C CA . THR A 1 97 ? -8.376 -6.506 6.242 1.00 98.00 97 THR A CA 1
ATOM 746 C C . THR A 1 97 ? -7.554 -5.760 5.197 1.00 98.00 97 THR A C 1
ATOM 748 O O . THR A 1 97 ? -7.252 -4.576 5.355 1.00 98.00 97 THR A O 1
ATOM 751 N N . VAL A 1 98 ? -7.205 -6.433 4.099 1.00 97.44 98 VAL A N 1
ATOM 752 C CA . VAL A 1 98 ? -6.473 -5.795 2.998 1.00 97.44 98 VAL A CA 1
ATOM 753 C C . VAL A 1 98 ? -7.425 -5.054 2.062 1.00 97.44 98 VAL A C 1
ATOM 755 O O . VAL A 1 98 ? -8.288 -5.656 1.423 1.00 97.44 98 VAL A O 1
ATOM 758 N N . VAL A 1 99 ? -7.212 -3.748 1.924 1.00 95.88 99 VAL A N 1
ATOM 759 C CA . VAL A 1 99 ? -7.986 -2.853 1.062 1.00 95.88 99 VAL A CA 1
ATOM 760 C C . VAL A 1 99 ? -7.100 -2.395 -0.091 1.00 95.88 99 VAL A C 1
ATOM 762 O O . VAL A 1 99 ? -6.096 -1.715 0.113 1.00 95.88 99 VAL A O 1
ATOM 765 N N . ARG A 1 100 ? -7.461 -2.751 -1.328 1.00 93.38 100 ARG A N 1
ATOM 766 C CA . ARG A 1 100 ? -6.752 -2.239 -2.508 1.00 93.38 100 ARG A CA 1
ATOM 767 C C . ARG A 1 100 ? -7.259 -0.847 -2.854 1.00 93.38 100 ARG A C 1
ATOM 769 O O . ARG A 1 100 ? -8.453 -0.675 -3.088 1.00 93.38 100 ARG A O 1
ATOM 776 N N . LEU A 1 101 ? -6.345 0.110 -2.947 1.00 87.75 101 LEU A N 1
ATOM 777 C CA . LEU A 1 101 ? -6.642 1.463 -3.398 1.00 87.75 101 LEU A CA 1
ATOM 778 C C . LEU A 1 101 ? -6.222 1.635 -4.864 1.00 87.75 101 LEU A C 1
ATOM 780 O O . LEU A 1 101 ? -5.147 1.169 -5.265 1.00 87.75 101 LEU A O 1
ATOM 784 N N . PRO A 1 102 ? -7.049 2.294 -5.693 1.00 71.44 102 PRO A N 1
ATOM 785 C CA . PRO A 1 102 ? -6.676 2.590 -7.063 1.00 71.44 102 PRO A CA 1
ATOM 786 C C . PRO A 1 102 ? -5.520 3.599 -7.076 1.00 71.44 102 PRO A C 1
ATOM 788 O O . PRO A 1 102 ? -5.501 4.565 -6.316 1.00 71.44 102 PRO A O 1
ATOM 791 N N . ALA A 1 103 ? -4.564 3.416 -7.988 1.00 56.50 103 ALA A N 1
ATOM 792 C CA . ALA A 1 103 ? -3.448 4.349 -8.155 1.00 56.50 103 ALA A CA 1
ATOM 793 C C . ALA A 1 103 ? -3.892 5.742 -8.663 1.00 56.50 103 ALA A C 1
ATOM 795 O O . ALA A 1 103 ? -3.079 6.650 -8.773 1.00 56.50 103 ALA A O 1
ATOM 796 N N . THR A 1 104 ? -5.168 5.948 -8.994 1.00 50.66 104 THR A N 1
ATOM 797 C CA . THR A 1 104 ? -5.663 7.168 -9.649 1.00 50.66 104 THR A CA 1
ATOM 798 C C . THR A 1 104 ? -5.641 8.427 -8.781 1.00 50.66 104 THR A C 1
ATOM 800 O O . THR A 1 104 ? -5.720 9.515 -9.339 1.00 50.66 104 THR A O 1
ATOM 803 N N . GLY A 1 105 ? -5.424 8.339 -7.464 1.00 47.94 105 GLY A N 1
ATOM 804 C CA . GLY A 1 105 ? -5.166 9.533 -6.639 1.00 47.94 105 GLY A CA 1
ATOM 805 C C . GLY A 1 105 ? -3.740 10.091 -6.769 1.00 47.94 105 GLY A C 1
ATOM 806 O O . GLY A 1 105 ? -3.425 11.155 -6.250 1.00 47.94 105 GLY A O 1
ATOM 807 N N . PHE A 1 106 ? -2.869 9.416 -7.518 1.00 47.66 106 PHE A N 1
ATOM 808 C CA . PHE A 1 106 ? -1.504 9.861 -7.766 1.00 47.66 106 PHE A CA 1
ATOM 809 C C . PHE A 1 106 ? -1.325 10.748 -9.006 1.00 47.66 106 PHE A C 1
ATOM 811 O O . PHE A 1 106 ? -0.249 11.323 -9.179 1.00 47.66 106 PHE A O 1
ATOM 818 N N . ALA A 1 107 ? -2.339 10.834 -9.869 1.00 38.91 107 ALA A N 1
ATOM 819 C CA . ALA A 1 107 ? -2.284 11.556 -11.142 1.00 38.91 107 ALA A CA 1
ATOM 820 C C . ALA A 1 107 ? -2.863 12.984 -11.069 1.00 38.91 107 ALA A C 1
ATOM 822 O O . ALA A 1 107 ? -2.794 13.718 -12.051 1.00 38.91 107 ALA A O 1
ATOM 823 N N . GLN A 1 108 ? -3.436 13.390 -9.930 1.00 34.38 108 GLN A N 1
ATOM 824 C CA . GLN A 1 108 ? -4.230 14.624 -9.830 1.00 34.38 108 GLN A CA 1
ATOM 825 C C . GLN A 1 108 ? -3.529 15.794 -9.121 1.00 34.38 108 GLN A C 1
ATOM 827 O O . GLN A 1 108 ? -4.064 16.895 -9.117 1.00 34.38 108 GLN A O 1
ATOM 832 N N . ALA A 1 109 ? -2.318 15.601 -8.587 1.00 35.28 109 ALA A N 1
ATOM 833 C CA . ALA A 1 109 ? -1.572 16.644 -7.868 1.00 35.28 109 ALA A CA 1
ATOM 834 C C . ALA A 1 109 ? -0.626 17.494 -8.751 1.00 35.28 109 ALA A C 1
ATOM 836 O O . ALA A 1 109 ? 0.206 18.222 -8.219 1.00 35.28 109 ALA A O 1
ATOM 837 N N . HIS A 1 110 ? -0.732 17.399 -10.082 1.00 34.56 110 HIS A N 1
ATOM 838 C CA . HIS A 1 110 ? 0.077 18.174 -11.035 1.00 34.56 110 HIS A CA 1
ATOM 839 C C . HIS A 1 110 ? -0.776 18.824 -12.140 1.00 34.56 110 HIS A C 1
ATOM 841 O O . HIS A 1 110 ? -0.476 18.692 -13.327 1.00 34.56 110 HIS A O 1
ATOM 847 N N . ARG A 1 111 ? -1.845 19.526 -11.758 1.00 36.19 111 ARG A N 1
ATOM 848 C CA . ARG A 1 111 ? -2.386 20.618 -12.577 1.00 36.19 111 ARG A CA 1
ATOM 849 C C . ARG A 1 111 ? -2.413 21.898 -11.772 1.00 36.19 111 ARG A C 1
ATOM 851 O O . ARG A 1 111 ? -2.756 21.801 -10.575 1.00 36.19 111 ARG A O 1
#

Secondary structure (DSSP, 8-state):
----------------PPP------EE--EEEETTTTEEEEEPPEE--TTHHHHHHHHHHHTT---SEEE--EES-HHHHHHHHHHHHHHHHHTTPEEEEEPGGGGSSS--

Foldseek 3Di:
DDDDDDDPPDDDPPPPPPPPPPQFKKKKKWFADVVQLAIEIEDIDTDDPPPQVLVVVVCVVVVHDTDGMDIDIDNDSVVNVVVRVVVCVVSVVVPGDYDYDYPVSVPPPPD